Protein AF-A0A8X7C6G7-F1 (afdb_monomer_lite)

Secondary structure (DSSP, 8-state):
------HHHHHHHHHSGGGGSPPTTTTTTSGGGGGGGT--HHHHHHHHHHHHHHHHHTTTTSHHHHHHH-

Foldseek 3Di:
DDDDDDDVVVVVLCPDPVNPADDPPPQVVDDVSPPLVHDDDPSNVVVVVVVVVVCVVVPNVHVVVVVVVD

pLDDT: mean 89.19, std 6.86, range [60.19, 96.81]

Radius of gyration: 16.1 Å; chains: 1; bounding box: 35×34×37 Å

InterPro domains:
  IPR001128 Cytochrome P450 [PF00067] (1-69)
  IPR036396 Cytochrome P450 superfamily [G3DSA:1.10.630.10] (1-70)
  IPR036396 Cytochrome P450 superfamily [SSF48264] (1-66)
  IPR050182 Cytochrome P450 family 2 [PTHR24300] (1-70)

Sequence (70 aa):
MIIISDYELAKEILNHPMAMARPPHSFDFLVGKGGIIGMNGEEWQEQRRFVLQTMRDLGMGKGLWEKMIQ

Organism: NCBI:txid2747483

Structure (mmCIF, N/CA/C/O backbone):
data_AF-A0A8X7C6G7-F1
#
_entry.id   AF-A0A8X7C6G7-F1
#
loop_
_atom_site.group_PDB
_atom_site.id
_atom_site.type_symbol
_atom_site.label_atom_id
_atom_site.label_alt_id
_atom_site.label_comp_id
_atom_site.label_asym_id
_atom_site.label_entity_id
_atom_site.label_seq_id
_atom_site.pdbx_PDB_ins_code
_atom_site.Cartn_x
_atom_site.Cartn_y
_atom_site.Cartn_z
_atom_site.occupancy
_atom_site.B_iso_or_equiv
_atom_site.auth_seq_id
_atom_site.auth_comp_id
_atom_site.auth_asym_id
_atom_site.auth_atom_id
_atom_site.pdbx_PDB_model_num
ATOM 1 N N . MET A 1 1 ? 7.173 -10.014 -19.963 1.00 82.56 1 MET A N 1
ATOM 2 C CA . MET A 1 1 ? 6.001 -10.533 -19.228 1.00 82.56 1 MET A CA 1
ATOM 3 C C . MET A 1 1 ? 6.313 -11.963 -18.830 1.00 82.56 1 MET A C 1
ATOM 5 O O . MET A 1 1 ? 6.690 -12.729 -19.704 1.00 82.56 1 MET A O 1
ATOM 9 N N . ILE A 1 2 ? 6.244 -12.286 -17.540 1.00 87.88 2 ILE A N 1
ATOM 10 C CA . ILE A 1 2 ? 6.471 -13.639 -17.008 1.00 87.88 2 ILE A CA 1
ATOM 11 C C . ILE A 1 2 ? 5.123 -14.122 -16.476 1.00 87.88 2 ILE A C 1
ATOM 13 O O . ILE A 1 2 ? 4.429 -13.348 -15.817 1.00 87.88 2 ILE A O 1
ATOM 17 N N . ILE A 1 3 ? 4.743 -15.359 -16.791 1.00 91.94 3 ILE A N 1
ATOM 18 C CA . ILE A 1 3 ? 3.489 -15.970 -16.336 1.00 91.94 3 ILE A CA 1
ATOM 19 C C . ILE A 1 3 ? 3.846 -17.091 -15.365 1.00 91.94 3 ILE A C 1
ATOM 21 O O . ILE A 1 3 ? 4.687 -17.932 -15.678 1.00 91.94 3 ILE A O 1
ATOM 25 N N . ILE A 1 4 ? 3.214 -17.082 -14.194 1.00 92.94 4 ILE A N 1
ATOM 26 C CA . ILE A 1 4 ? 3.387 -18.094 -13.152 1.00 92.94 4 ILE A CA 1
ATOM 27 C C . ILE A 1 4 ? 2.069 -18.856 -13.049 1.00 92.94 4 ILE A C 1
ATOM 29 O O . ILE A 1 4 ? 1.036 -18.249 -12.771 1.00 92.94 4 ILE A O 1
ATOM 33 N N . SER A 1 5 ? 2.111 -20.165 -13.290 1.00 95.31 5 SER A N 1
ATOM 34 C CA . SER A 1 5 ? 0.911 -21.018 -13.330 1.00 95.31 5 SER A CA 1
ATOM 35 C C . SER A 1 5 ? 0.855 -22.049 -12.202 1.00 95.31 5 SER A C 1
ATOM 37 O O . SER A 1 5 ? -0.173 -22.693 -12.023 1.00 95.31 5 SER A O 1
ATOM 39 N N . ASP A 1 6 ? 1.948 -22.214 -11.456 1.00 96.69 6 ASP A N 1
ATOM 40 C CA . ASP A 1 6 ? 2.063 -23.166 -10.351 1.00 96.69 6 ASP A CA 1
ATOM 41 C C . ASP A 1 6 ? 1.949 -22.457 -8.991 1.00 96.69 6 ASP A C 1
ATOM 43 O O . ASP A 1 6 ? 2.458 -21.345 -8.818 1.00 96.69 6 ASP A O 1
ATOM 47 N N . TYR A 1 7 ? 1.274 -23.095 -8.029 1.00 96.12 7 TYR A N 1
ATOM 48 C CA . TYR A 1 7 ? 1.020 -22.516 -6.706 1.00 96.12 7 TYR A CA 1
ATOM 49 C C . TYR A 1 7 ? 2.292 -22.367 -5.868 1.00 96.12 7 TYR A C 1
ATOM 51 O O . TYR A 1 7 ? 2.501 -21.306 -5.274 1.00 96.12 7 TYR A O 1
ATOM 59 N N . GLU A 1 8 ? 3.135 -23.400 -5.813 1.00 96.69 8 GLU A N 1
ATOM 60 C CA . GLU A 1 8 ? 4.349 -23.365 -4.993 1.00 96.69 8 GLU A CA 1
ATOM 61 C C . GLU A 1 8 ? 5.305 -22.300 -5.531 1.00 96.69 8 GLU A C 1
ATOM 63 O O . GLU A 1 8 ? 5.816 -21.474 -4.771 1.00 96.69 8 GLU A O 1
ATOM 68 N N . LEU A 1 9 ? 5.429 -22.220 -6.859 1.00 94.81 9 LEU A N 1
ATOM 69 C CA . LEU A 1 9 ? 6.213 -21.179 -7.515 1.00 94.81 9 LEU A CA 1
ATOM 70 C C . LEU A 1 9 ? 5.641 -19.771 -7.272 1.00 94.81 9 LEU A C 1
ATOM 72 O O . LEU A 1 9 ? 6.393 -18.830 -7.016 1.00 94.81 9 LEU A O 1
ATOM 76 N N . ALA A 1 10 ? 4.316 -19.598 -7.319 1.00 94.69 10 ALA A N 1
ATOM 77 C CA . ALA A 1 10 ? 3.685 -18.310 -7.026 1.00 94.69 10 ALA A CA 1
ATOM 78 C C . ALA A 1 10 ? 3.942 -17.870 -5.581 1.00 94.69 10 ALA A C 1
ATOM 80 O O . ALA A 1 10 ? 4.272 -16.710 -5.330 1.00 94.69 10 ALA A O 1
ATOM 81 N N . LYS A 1 11 ? 3.827 -18.798 -4.629 1.00 95.06 11 LYS A N 1
ATOM 82 C CA . LYS A 1 11 ? 4.090 -18.544 -3.213 1.00 95.06 11 LYS A CA 1
ATOM 83 C C . LYS A 1 11 ? 5.546 -18.156 -2.973 1.00 95.06 11 LYS A C 1
ATOM 85 O O . LYS A 1 11 ? 5.793 -17.222 -2.212 1.00 95.06 11 LYS A O 1
ATOM 90 N N . GLU A 1 12 ? 6.497 -18.830 -3.611 1.00 94.62 12 GLU A N 1
ATOM 91 C CA . GLU A 1 12 ? 7.917 -18.482 -3.520 1.00 94.62 12 GLU A CA 1
ATOM 92 C C . GLU A 1 12 ? 8.177 -17.074 -4.070 1.00 94.62 12 GLU A C 1
ATOM 94 O O . GLU A 1 12 ? 8.712 -16.210 -3.370 1.00 94.62 12 GLU A O 1
ATOM 99 N N . ILE A 1 13 ? 7.724 -16.808 -5.298 1.00 94.06 13 ILE A N 1
ATOM 100 C CA . ILE A 1 13 ? 7.992 -15.546 -5.990 1.00 94.06 13 ILE A CA 1
ATOM 101 C C . ILE A 1 13 ? 7.356 -14.363 -5.262 1.00 94.06 13 ILE A C 1
ATOM 103 O O . ILE A 1 13 ? 8.014 -13.340 -5.096 1.00 94.06 13 ILE A O 1
ATOM 107 N N . LEU A 1 14 ? 6.114 -14.482 -4.785 1.00 92.31 14 LEU A N 1
ATOM 108 C CA . LEU A 1 14 ? 5.427 -13.383 -4.097 1.00 92.31 14 LEU A CA 1
ATOM 109 C C . LEU A 1 14 ? 6.079 -12.994 -2.761 1.00 92.31 14 LEU A C 1
ATOM 111 O O . LEU A 1 14 ? 5.852 -11.886 -2.279 1.00 92.31 14 LEU A O 1
ATOM 115 N N . ASN A 1 15 ? 6.904 -13.866 -2.175 1.00 92.75 15 ASN A N 1
ATOM 116 C CA . ASN A 1 15 ? 7.703 -13.546 -0.992 1.00 92.75 15 ASN A CA 1
ATOM 117 C C . ASN A 1 15 ? 9.103 -13.010 -1.336 1.00 92.75 15 ASN A C 1
ATOM 119 O O . ASN A 1 15 ? 9.814 -12.534 -0.450 1.00 92.75 15 ASN A O 1
ATOM 123 N N . HIS A 1 16 ? 9.507 -13.050 -2.607 1.00 92.19 16 HIS A N 1
ATOM 124 C CA . HIS A 1 16 ? 10.813 -12.573 -3.033 1.00 92.19 16 HIS A CA 1
ATOM 125 C C . HIS A 1 16 ? 10.848 -11.031 -3.077 1.00 92.19 16 HIS A C 1
ATOM 127 O O . HIS A 1 16 ? 9.955 -10.413 -3.664 1.00 92.19 16 HIS A O 1
ATOM 133 N N . PRO A 1 17 ? 11.894 -10.365 -2.545 1.00 88.56 17 PRO A N 1
ATOM 134 C CA . PRO A 1 17 ? 11.968 -8.898 -2.499 1.00 88.56 17 PRO A CA 1
ATOM 135 C C . PRO A 1 17 ? 11.796 -8.212 -3.861 1.00 88.56 17 PRO A C 1
ATOM 137 O O . PRO A 1 17 ? 11.187 -7.149 -3.954 1.00 88.56 17 PRO A O 1
ATOM 140 N N . MET A 1 18 ? 12.279 -8.845 -4.933 1.00 87.38 18 MET A N 1
ATOM 141 C CA . MET A 1 18 ? 12.166 -8.309 -6.298 1.00 87.38 18 MET A CA 1
ATOM 142 C C . MET A 1 18 ? 10.736 -8.315 -6.852 1.00 87.38 18 MET A C 1
ATOM 144 O O . MET A 1 18 ? 10.449 -7.566 -7.782 1.00 87.38 18 MET A O 1
ATOM 148 N N . ALA A 1 19 ? 9.835 -9.130 -6.298 1.00 90.00 19 ALA A N 1
ATOM 149 C CA . ALA A 1 19 ? 8.439 -9.196 -6.726 1.00 90.00 19 ALA A CA 1
ATOM 150 C C . ALA A 1 19 ? 7.538 -8.178 -6.004 1.00 90.00 19 ALA A C 1
ATOM 152 O O . ALA A 1 19 ? 6.344 -8.102 -6.282 1.00 90.00 19 ALA A O 1
ATOM 153 N N . MET A 1 20 ? 8.091 -7.383 -5.082 1.00 88.06 20 MET A N 1
ATOM 154 C CA . MET A 1 20 ? 7.318 -6.426 -4.281 1.00 88.06 20 MET A CA 1
ATOM 155 C C . MET A 1 20 ? 6.961 -5.143 -5.044 1.00 88.06 20 MET A C 1
ATOM 157 O O . MET A 1 20 ? 6.120 -4.369 -4.582 1.00 88.06 20 MET A O 1
ATOM 161 N N . ALA A 1 21 ? 7.605 -4.891 -6.187 1.00 91.56 21 ALA A N 1
ATOM 162 C CA . ALA A 1 21 ? 7.387 -3.690 -6.979 1.00 91.56 21 ALA A CA 1
ATOM 163 C C . ALA A 1 21 ? 6.170 -3.815 -7.909 1.00 91.56 21 ALA A C 1
ATOM 165 O O . ALA A 1 21 ? 5.894 -4.867 -8.483 1.00 91.56 21 ALA A O 1
ATOM 166 N N . ARG A 1 22 ? 5.452 -2.707 -8.093 1.00 91.19 22 ARG A N 1
ATOM 167 C CA . ARG A 1 22 ? 4.299 -2.599 -8.991 1.00 91.19 22 ARG A CA 1
ATOM 168 C C . ARG A 1 22 ? 4.825 -2.319 -10.391 1.00 91.19 22 ARG A C 1
ATOM 170 O O . ARG A 1 22 ? 5.659 -1.417 -10.527 1.00 91.19 22 ARG A O 1
ATOM 177 N N . PRO A 1 23 ? 4.351 -3.039 -11.422 1.00 89.69 23 PRO A N 1
ATOM 178 C CA . PRO A 1 23 ? 4.758 -2.769 -12.791 1.00 89.69 23 PRO A CA 1
ATOM 179 C C . PRO A 1 23 ? 4.454 -1.314 -13.191 1.00 89.69 23 PRO A C 1
ATOM 181 O O . PRO A 1 23 ? 3.446 -0.755 -12.736 1.00 89.69 23 PRO A O 1
ATOM 184 N N . PRO A 1 24 ? 5.272 -0.699 -14.062 1.00 87.50 24 PRO A N 1
ATOM 185 C CA . PRO A 1 24 ? 4.982 0.621 -14.613 1.00 87.50 24 PRO A CA 1
ATOM 186 C C . PRO A 1 24 ? 3.584 0.677 -15.240 1.00 87.50 24 PRO A C 1
ATOM 188 O O . PRO A 1 24 ? 3.109 -0.316 -15.787 1.00 87.50 24 PRO A O 1
ATOM 191 N N . HIS A 1 25 ? 2.937 1.840 -15.165 1.00 87.50 25 HIS A N 1
ATOM 192 C CA . HIS A 1 25 ? 1.622 2.111 -15.759 1.00 87.50 25 HIS A CA 1
ATOM 193 C C . HIS A 1 25 ? 0.440 1.292 -15.203 1.00 87.50 25 HIS A C 1
ATOM 195 O O . HIS A 1 25 ? -0.678 1.429 -15.694 1.00 87.50 25 HIS A O 1
ATOM 201 N N . SER A 1 26 ? 0.637 0.500 -14.140 1.00 88.62 26 SER A N 1
ATOM 202 C CA . SER A 1 26 ? -0.438 -0.311 -13.535 1.00 88.62 26 SER A CA 1
ATOM 203 C C . SER A 1 26 ? -1.594 0.522 -12.969 1.00 88.62 26 SER A C 1
ATOM 205 O O . SER A 1 26 ? -2.705 0.017 -12.869 1.00 88.62 26 SER A O 1
ATOM 207 N N . PHE A 1 27 ? -1.343 1.781 -12.588 1.00 89.94 27 PHE A N 1
ATOM 208 C CA . PHE A 1 27 ? -2.307 2.654 -11.902 1.00 89.94 27 PHE A CA 1
ATOM 209 C C . PHE A 1 27 ? -2.435 4.044 -12.537 1.00 89.94 27 PHE A C 1
ATOM 211 O O . PHE A 1 27 ? -2.943 4.967 -11.905 1.00 89.94 27 PHE A O 1
ATOM 218 N N . ASP A 1 28 ? -2.005 4.216 -13.787 1.00 89.50 28 ASP A N 1
ATOM 219 C CA . ASP A 1 28 ? -2.025 5.525 -14.460 1.00 89.50 28 ASP A CA 1
ATOM 220 C C . ASP A 1 28 ? -3.446 6.048 -14.722 1.00 89.50 28 ASP A C 1
ATOM 222 O O . ASP A 1 28 ? -3.647 7.244 -14.913 1.00 89.50 28 ASP A O 1
ATOM 226 N N . PHE A 1 29 ? -4.443 5.162 -14.680 1.00 90.31 29 PHE A N 1
ATOM 227 C CA . PHE A 1 29 ? -5.857 5.525 -14.749 1.00 90.31 29 PHE A CA 1
ATOM 228 C C . PHE A 1 29 ? -6.368 6.229 -13.477 1.00 90.31 29 PHE A C 1
ATOM 230 O O . PHE A 1 29 ? -7.466 6.783 -13.485 1.00 90.31 29 PHE A O 1
ATOM 237 N N . LEU A 1 30 ? -5.599 6.207 -12.382 1.00 90.44 30 LEU A N 1
ATOM 238 C CA . LEU A 1 30 ? -5.926 6.880 -11.129 1.00 90.44 30 LEU A CA 1
ATOM 239 C C . LEU A 1 30 ? -5.151 8.192 -11.001 1.00 90.44 30 LEU A C 1
ATOM 241 O O . LEU A 1 30 ? -3.950 8.269 -11.272 1.00 90.44 30 LEU A O 1
ATOM 245 N N . VAL A 1 31 ? -5.825 9.218 -10.482 1.00 86.50 31 VAL A N 1
ATOM 246 C CA . VAL A 1 31 ? -5.177 10.476 -10.090 1.00 86.50 31 VAL A CA 1
ATOM 247 C C . VAL A 1 31 ? -4.047 10.179 -9.099 1.00 86.50 31 VAL A C 1
ATOM 249 O O . VAL A 1 31 ? -4.207 9.379 -8.177 1.00 86.50 31 VAL A O 1
ATOM 252 N N . GLY A 1 32 ? -2.878 10.791 -9.310 1.00 82.75 32 GLY A N 1
ATOM 253 C CA . GLY A 1 32 ? -1.705 10.559 -8.461 1.00 82.75 32 GLY A CA 1
ATOM 254 C C . GLY A 1 32 ? -1.137 9.137 -8.552 1.00 82.75 32 GLY A C 1
ATOM 255 O O . GLY A 1 32 ? -0.488 8.689 -7.610 1.00 82.75 32 GLY A O 1
ATOM 256 N N . LYS A 1 33 ? -1.398 8.416 -9.655 1.00 81.88 33 LYS A N 1
ATOM 257 C CA . LYS A 1 33 ? -0.906 7.049 -9.911 1.00 81.88 33 LYS A CA 1
ATOM 258 C C . LYS A 1 33 ? -1.318 6.041 -8.832 1.00 81.88 33 LYS A C 1
ATOM 260 O O . LYS A 1 33 ? -0.588 5.101 -8.541 1.00 81.88 33 LYS A O 1
ATOM 265 N N . GLY A 1 34 ? -2.477 6.251 -8.209 1.00 86.38 34 GLY A N 1
ATOM 266 C CA . GLY A 1 34 ? -3.026 5.350 -7.195 1.00 86.38 34 GLY A CA 1
ATOM 267 C C . GLY A 1 34 ? -2.471 5.537 -5.780 1.00 86.38 34 GLY A C 1
ATOM 268 O O . GLY A 1 34 ? -2.815 4.758 -4.899 1.00 86.38 34 GLY A O 1
ATOM 269 N N . GLY A 1 35 ? -1.643 6.548 -5.498 1.00 89.50 35 GLY A N 1
ATOM 270 C CA . GLY A 1 35 ? -1.120 6.759 -4.142 1.00 89.50 35 GLY A CA 1
ATOM 271 C C . GLY A 1 35 ? -0.400 5.514 -3.601 1.00 89.50 35 GLY A C 1
ATOM 272 O O . GLY A 1 35 ? 0.343 4.861 -4.332 1.00 89.50 35 GLY A O 1
ATOM 273 N N . ILE A 1 36 ? -0.664 5.126 -2.346 1.00 91.44 36 ILE A N 1
ATOM 274 C CA . ILE A 1 36 ? 0.009 3.988 -1.689 1.00 91.44 36 ILE A CA 1
ATOM 275 C C . ILE A 1 36 ? -0.078 2.662 -2.466 1.00 91.44 36 ILE A C 1
ATOM 277 O O . ILE A 1 36 ? 0.838 1.848 -2.372 1.00 91.44 36 ILE A O 1
ATOM 281 N N . ILE A 1 37 ? -1.139 2.417 -3.245 1.00 89.69 37 ILE A N 1
ATOM 282 C CA . ILE A 1 37 ? -1.264 1.165 -4.012 1.00 89.69 37 ILE A CA 1
ATOM 283 C C . ILE A 1 37 ? -0.390 1.146 -5.273 1.00 89.69 37 ILE A C 1
ATOM 285 O O . ILE A 1 37 ? -0.036 0.059 -5.727 1.00 89.69 37 ILE A O 1
ATOM 289 N N . GLY A 1 38 ? -0.012 2.313 -5.805 1.00 91.62 38 GLY A N 1
ATOM 290 C CA . GLY A 1 38 ? 0.841 2.439 -6.993 1.00 91.62 38 GLY A CA 1
ATOM 291 C C . GLY A 1 38 ? 2.285 2.869 -6.721 1.00 91.62 38 GLY A C 1
ATOM 292 O O . GLY A 1 38 ? 3.104 2.848 -7.638 1.00 91.62 38 GLY A O 1
ATOM 293 N N . MET A 1 39 ? 2.619 3.228 -5.479 1.00 91.31 39 MET A N 1
ATOM 294 C CA . MET A 1 39 ? 3.981 3.570 -5.055 1.00 91.31 39 MET A CA 1
ATOM 295 C C . MET A 1 39 ? 4.917 2.348 -5.015 1.00 91.31 39 MET A C 1
ATOM 297 O O . MET A 1 39 ? 4.490 1.202 -4.853 1.00 91.31 39 MET A O 1
ATOM 301 N N . ASN A 1 40 ? 6.224 2.616 -5.099 1.00 92.25 40 ASN A N 1
ATOM 302 C CA . ASN A 1 40 ? 7.307 1.635 -5.001 1.00 92.25 40 ASN A CA 1
ATOM 303 C C . ASN A 1 40 ? 8.455 2.162 -4.125 1.00 92.25 40 ASN A C 1
ATOM 305 O O . ASN A 1 40 ? 8.493 3.340 -3.781 1.00 92.25 40 ASN A O 1
ATOM 309 N N . GLY A 1 41 ? 9.409 1.292 -3.785 1.00 91.81 41 GLY A N 1
ATOM 310 C CA . GLY A 1 41 ? 10.617 1.685 -3.052 1.00 91.81 41 GLY A CA 1
ATOM 311 C C . GLY A 1 41 ? 10.346 2.130 -1.612 1.00 91.81 41 GLY A C 1
ATOM 312 O O . GLY A 1 41 ? 9.409 1.650 -0.972 1.00 91.81 41 GLY A O 1
ATOM 313 N N . GLU A 1 42 ? 11.194 3.021 -1.099 1.00 93.56 42 GLU A N 1
ATOM 314 C CA . GLU A 1 42 ? 11.143 3.500 0.291 1.00 93.56 42 GLU A CA 1
ATOM 315 C C . GLU A 1 42 ? 9.850 4.257 0.605 1.00 93.56 42 GLU A C 1
ATOM 317 O O . GLU A 1 42 ? 9.242 4.005 1.644 1.00 93.56 42 GLU A O 1
ATOM 322 N N . GLU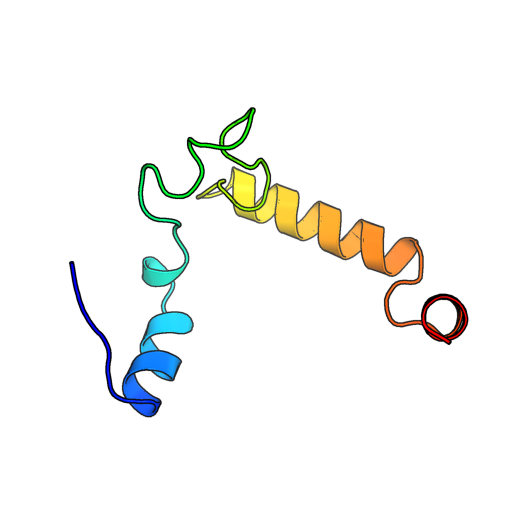 A 1 43 ? 9.364 5.080 -0.329 1.00 92.00 43 GLU A N 1
ATOM 323 C CA . GLU A 1 43 ? 8.101 5.813 -0.187 1.00 92.00 43 GLU A CA 1
ATOM 324 C C . GLU A 1 43 ? 6.934 4.858 0.113 1.00 92.00 43 GLU A C 1
ATOM 326 O O . GLU A 1 43 ? 6.184 5.051 1.073 1.00 92.00 43 GLU A O 1
ATOM 331 N N . TRP A 1 44 ? 6.818 3.763 -0.648 1.00 92.94 44 TRP A N 1
ATOM 332 C CA . TRP A 1 44 ? 5.800 2.744 -0.388 1.00 92.94 44 TRP A CA 1
ATOM 333 C C . TRP A 1 44 ? 5.967 2.092 0.988 1.00 92.94 44 TRP A C 1
ATOM 335 O O . TRP A 1 44 ? 4.980 1.848 1.685 1.00 92.94 44 TRP A O 1
ATOM 345 N N . GLN A 1 45 ? 7.204 1.799 1.397 1.00 93.62 45 GLN A N 1
ATOM 346 C CA . GLN A 1 45 ? 7.468 1.169 2.689 1.00 93.62 45 GLN A CA 1
ATOM 347 C C . GLN A 1 45 ? 7.072 2.076 3.859 1.00 93.62 45 GLN A C 1
ATOM 349 O O . GLN A 1 45 ? 6.463 1.601 4.821 1.00 93.62 45 GLN A O 1
ATOM 354 N N . GLU A 1 46 ? 7.394 3.365 3.783 1.00 95.56 46 GLU A N 1
ATOM 355 C CA . GLU A 1 46 ? 7.038 4.363 4.791 1.00 95.56 46 GLU A CA 1
ATOM 356 C C . GLU A 1 46 ? 5.528 4.558 4.881 1.00 95.56 46 GLU A C 1
ATOM 358 O O . GLU A 1 46 ? 4.952 4.382 5.959 1.00 95.56 46 GLU A O 1
ATOM 363 N N . GLN A 1 47 ? 4.873 4.816 3.746 1.00 95.25 47 GLN A N 1
ATOM 364 C CA . GLN A 1 47 ? 3.425 5.012 3.691 1.00 95.25 47 GLN A CA 1
ATOM 365 C C . GLN A 1 47 ? 2.676 3.767 4.173 1.00 95.25 47 GLN A C 1
ATOM 367 O O . GLN A 1 47 ? 1.732 3.868 4.956 1.00 95.25 47 GLN A O 1
ATOM 372 N N . ARG A 1 48 ? 3.129 2.564 3.797 1.00 94.50 48 ARG A N 1
ATOM 373 C CA . ARG A 1 48 ? 2.537 1.308 4.276 1.00 94.50 48 ARG A CA 1
ATOM 374 C C . ARG A 1 48 ? 2.667 1.134 5.780 1.00 94.50 48 ARG A C 1
ATOM 376 O O . ARG A 1 48 ? 1.705 0.692 6.409 1.00 94.50 48 ARG A O 1
ATOM 383 N N . ARG A 1 49 ? 3.828 1.440 6.366 1.00 96.25 49 ARG A N 1
ATOM 384 C CA . ARG A 1 49 ? 3.997 1.377 7.826 1.00 96.25 49 ARG A CA 1
ATOM 385 C C . ARG A 1 49 ? 3.060 2.358 8.521 1.00 96.25 49 ARG A C 1
ATOM 387 O O . ARG A 1 49 ? 2.366 1.950 9.448 1.00 96.25 49 ARG A O 1
ATOM 394 N N . PHE A 1 50 ? 3.005 3.597 8.036 1.00 96.81 50 PHE A N 1
ATOM 395 C CA . PHE A 1 50 ? 2.137 4.635 8.579 1.00 96.81 50 PHE A CA 1
ATOM 396 C C . PHE A 1 50 ? 0.659 4.229 8.524 1.00 96.81 50 PHE A C 1
ATOM 398 O O . PHE A 1 50 ? 0.026 4.109 9.569 1.00 96.81 50 PHE A O 1
ATOM 405 N N . VAL A 1 51 ? 0.133 3.912 7.335 1.00 95.56 51 VAL A N 1
ATOM 406 C CA . VAL A 1 51 ? -1.290 3.584 7.139 1.00 95.56 51 VAL A CA 1
ATOM 407 C C . VAL A 1 51 ? -1.714 2.388 7.989 1.00 95.56 51 VAL A C 1
ATOM 409 O O . VAL A 1 51 ? -2.736 2.451 8.669 1.00 95.56 51 VAL A O 1
ATOM 412 N N . LEU A 1 52 ? -0.927 1.307 8.004 1.00 94.81 52 LEU A N 1
ATOM 413 C CA . LEU A 1 52 ? -1.264 0.126 8.803 1.00 94.81 52 LEU A CA 1
ATOM 414 C C . LEU A 1 52 ? -1.233 0.408 10.307 1.00 94.81 52 LEU A C 1
ATOM 416 O O . LEU A 1 52 ? -2.033 -0.168 11.044 1.00 94.81 52 LEU A O 1
ATOM 420 N N . GLN A 1 53 ? -0.323 1.269 10.766 1.00 95.88 53 GLN A N 1
ATOM 421 C CA . GLN A 1 53 ? -0.282 1.682 12.163 1.00 95.88 53 GLN A CA 1
ATOM 422 C C . GLN A 1 53 ? -1.522 2.507 12.514 1.00 95.88 53 GLN A C 1
ATOM 424 O O . GLN A 1 53 ? -2.268 2.131 13.416 1.00 95.88 53 GLN A O 1
ATOM 429 N N . THR A 1 54 ? -1.817 3.545 11.729 1.00 95.19 54 THR A N 1
ATOM 430 C CA . THR A 1 54 ? -2.998 4.392 11.923 1.00 95.19 54 THR A CA 1
ATOM 431 C C . THR A 1 54 ? -4.289 3.575 11.911 1.00 95.19 54 THR A C 1
ATOM 433 O O . THR A 1 54 ? -5.146 3.770 12.766 1.00 95.19 54 THR A O 1
ATOM 436 N N . MET A 1 55 ? -4.429 2.608 11.001 1.00 93.06 55 MET A N 1
ATOM 437 C CA . MET A 1 55 ? -5.605 1.733 10.952 1.00 93.06 55 MET A CA 1
ATOM 438 C C . MET A 1 55 ? -5.797 0.930 12.246 1.00 93.06 55 MET A C 1
ATOM 440 O O . MET A 1 55 ? -6.918 0.835 12.749 1.00 93.06 55 MET A O 1
ATOM 444 N N . ARG A 1 56 ? -4.723 0.382 12.827 1.00 91.19 56 ARG A N 1
ATOM 445 C CA . ARG A 1 56 ? -4.787 -0.341 14.112 1.00 91.19 56 ARG A CA 1
ATOM 446 C C . ARG A 1 56 ? -5.135 0.583 15.275 1.00 91.19 56 ARG A C 1
ATOM 448 O O . ARG A 1 56 ? -5.903 0.189 16.159 1.00 91.19 56 ARG A O 1
ATOM 455 N N . ASP A 1 57 ? -4.608 1.803 15.261 1.00 91.19 57 ASP A N 1
ATOM 456 C CA . ASP A 1 57 ? -4.890 2.818 16.279 1.00 91.19 57 ASP A CA 1
ATOM 457 C C . ASP A 1 57 ? -6.362 3.255 16.229 1.00 91.19 57 ASP A C 1
ATOM 459 O O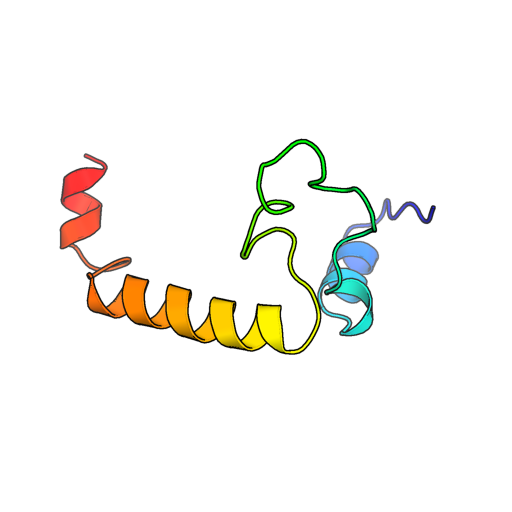 . ASP A 1 57 ? -7.018 3.335 17.268 1.00 91.19 57 ASP A O 1
ATOM 463 N N . LEU A 1 58 ? -6.932 3.367 15.023 1.00 89.94 58 LEU A N 1
ATOM 464 C CA . LEU A 1 58 ? -8.368 3.570 14.772 1.00 89.94 58 LEU A CA 1
ATOM 465 C C . LEU A 1 58 ? -9.238 2.332 15.073 1.00 89.94 58 LEU A C 1
ATOM 467 O O . LEU A 1 58 ? -10.448 2.328 14.842 1.00 89.94 58 LEU A O 1
ATOM 471 N N . GLY A 1 59 ? -8.641 1.261 15.592 1.00 87.44 59 GLY A N 1
ATOM 472 C CA . GLY A 1 59 ? -9.350 0.076 16.056 1.00 87.44 59 GLY A CA 1
ATOM 473 C C . GLY A 1 59 ? -9.659 -0.959 14.981 1.00 87.44 59 GLY A C 1
ATOM 474 O O . GLY A 1 59 ? -10.419 -1.882 15.272 1.00 87.44 59 GLY A O 1
ATOM 475 N N . MET A 1 60 ? -9.078 -0.858 13.779 1.00 87.06 60 MET A N 1
ATOM 476 C CA . MET A 1 60 ? -9.202 -1.902 12.756 1.00 87.06 60 MET A CA 1
ATOM 477 C C . MET A 1 60 ? -8.697 -3.238 13.314 1.00 87.06 60 MET A C 1
ATOM 479 O O . MET A 1 60 ? -7.604 -3.314 13.878 1.00 87.06 60 MET A O 1
ATOM 483 N N . GLY A 1 61 ? -9.512 -4.289 13.184 1.00 81.06 61 GLY A N 1
ATOM 484 C CA . GLY A 1 61 ? -9.246 -5.600 13.788 1.00 81.06 61 GLY A CA 1
ATOM 485 C C . GLY A 1 61 ? -9.649 -5.728 15.264 1.00 81.06 61 GLY A C 1
ATOM 486 O O . GLY A 1 61 ? -9.38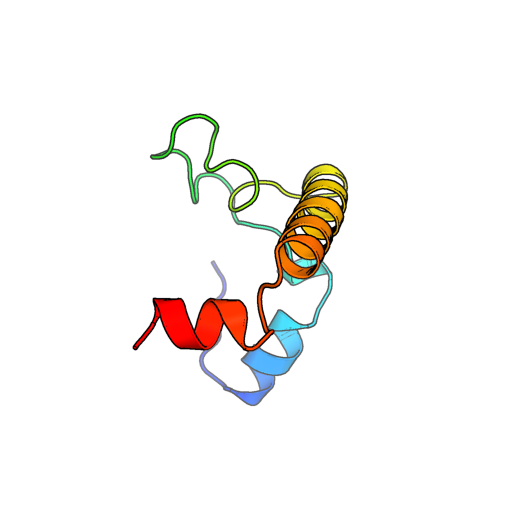8 -6.762 15.870 1.00 81.06 61 GLY A O 1
ATOM 487 N N . LYS A 1 62 ? -10.290 -4.709 15.853 1.00 84.00 62 LYS A N 1
ATOM 488 C CA . LYS A 1 62 ? -10.957 -4.781 17.166 1.00 84.00 62 LYS A CA 1
ATOM 489 C C . LYS A 1 62 ? -12.476 -4.884 16.979 1.00 84.00 62 LYS A C 1
ATOM 491 O O . LYS A 1 62 ? -13.000 -4.549 15.917 1.00 84.00 62 LYS A O 1
ATOM 496 N N . GLY A 1 63 ? -13.196 -5.243 18.046 1.00 74.94 63 GLY A N 1
ATOM 497 C CA . GLY A 1 63 ? -14.659 -5.414 18.024 1.00 74.94 63 GLY A CA 1
ATOM 498 C C . GLY A 1 63 ? -15.467 -4.172 17.608 1.00 74.94 63 GLY A C 1
ATOM 499 O O . GLY A 1 63 ? -16.644 -4.292 17.285 1.00 74.94 63 GLY A O 1
ATOM 500 N N . LEU A 1 64 ? -14.859 -2.977 17.567 1.00 72.56 64 LEU A N 1
ATOM 501 C CA . LEU A 1 64 ? -15.503 -1.782 17.007 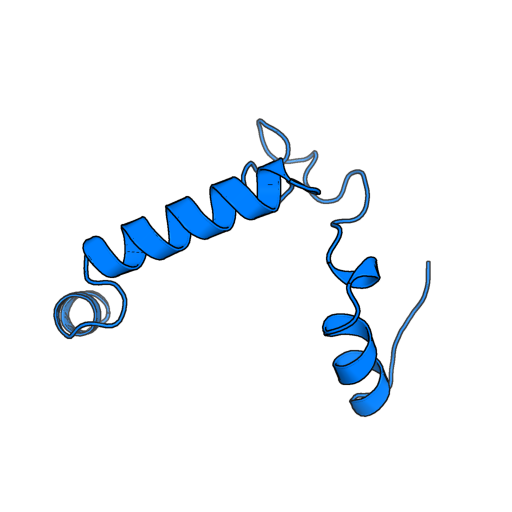1.00 72.56 64 LEU A CA 1
ATOM 502 C C . LEU A 1 64 ? -15.830 -1.961 15.515 1.00 72.56 64 LEU A C 1
ATOM 504 O O . LEU A 1 64 ? -16.908 -1.576 15.079 1.00 72.56 64 LEU A O 1
ATOM 508 N N . TRP A 1 65 ? -14.920 -2.558 14.743 1.00 77.12 65 TRP A N 1
ATOM 509 C CA . TRP A 1 65 ? -15.112 -2.759 13.304 1.00 77.12 65 TRP A CA 1
ATOM 510 C C . TRP A 1 65 ? -16.031 -3.937 12.993 1.00 77.12 65 TRP A C 1
ATOM 512 O O . TRP A 1 65 ? -16.754 -3.884 12.005 1.00 77.12 65 TRP A O 1
ATO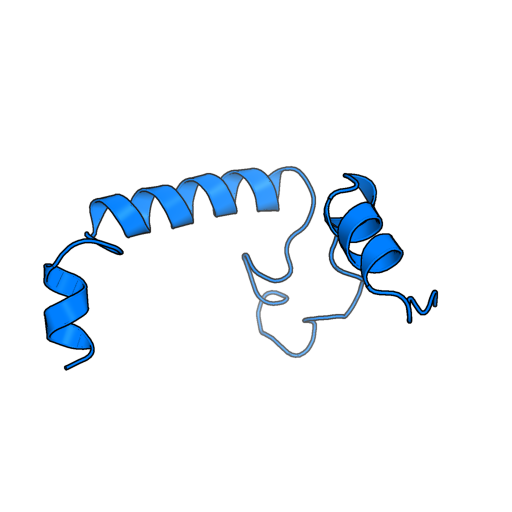M 522 N N . GLU A 1 66 ? -16.069 -4.952 13.858 1.00 77.75 66 GLU A N 1
ATOM 52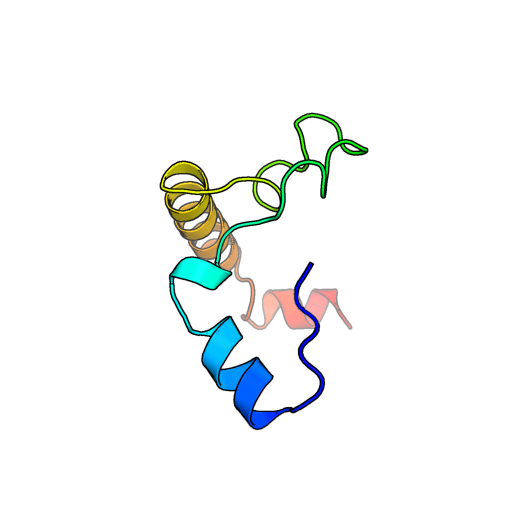3 C CA . GLU A 1 66 ? -17.039 -6.050 13.758 1.00 77.75 66 GLU A CA 1
ATOM 524 C C . GLU A 1 66 ? -18.481 -5.518 13.766 1.00 77.75 66 GLU A C 1
ATOM 526 O O . GLU A 1 66 ? -19.284 -5.901 12.922 1.00 77.75 66 GLU A O 1
ATOM 531 N N . LYS A 1 67 ? -18.770 -4.532 14.627 1.00 78.06 67 LYS A N 1
ATOM 532 C CA . LYS A 1 67 ? -20.076 -3.854 14.687 1.00 78.06 67 LYS A CA 1
ATOM 533 C C . LYS A 1 67 ? -20.409 -2.988 13.471 1.00 78.06 67 LYS A C 1
ATOM 535 O O . LYS A 1 67 ? -21.564 -2.627 13.315 1.00 78.06 67 LYS A O 1
ATOM 540 N N . MET A 1 68 ? -19.422 -2.582 12.671 1.00 75.06 68 MET A N 1
ATOM 541 C CA . MET A 1 68 ? -19.659 -1.768 11.468 1.00 75.06 68 MET A CA 1
ATOM 542 C C . MET A 1 68 ? -19.917 -2.617 10.218 1.00 75.06 68 MET A C 1
ATOM 544 O O . MET A 1 68 ? -20.361 -2.079 9.208 1.00 75.06 68 MET A O 1
ATOM 548 N N . ILE A 1 69 ? -19.585 -3.911 10.263 1.00 74.88 69 ILE A N 1
ATOM 549 C CA . ILE A 1 69 ? -19.785 -4.856 9.155 1.00 74.88 69 ILE A CA 1
ATOM 550 C C . ILE A 1 69 ? -21.111 -5.627 9.310 1.00 74.88 69 ILE A C 1
ATOM 552 O O . ILE A 1 69 ? -21.656 -6.078 8.303 1.00 74.88 69 ILE A O 1
ATOM 556 N N . GLN A 1 70 ? -21.609 -5.783 10.543 1.00 60.19 70 GLN A N 1
ATOM 557 C CA . GLN A 1 70 ? -22.924 -6.364 10.860 1.00 60.19 70 GLN A CA 1
ATOM 558 C C . GLN A 1 70 ? -24.060 -5.361 10.658 1.00 60.19 70 GLN A C 1
ATOM 560 O O . GLN A 1 70 ? -25.145 -5.815 10.232 1.00 60.19 70 GLN A O 1
#